Protein AF-A0A2S4HDA5-F1 (afdb_monomer)

Foldseek 3Di:
DDDDDPPDDPVNVLLVLLVVLVVLCVVVVHDLVRLCVQLVPDSVQNVCCNVPVDDDPVSSCSSCVSSVNVVVVVCVVVVDPDDDPVSVVVVVVVVVVVD

InterPro domains:
  IPR001387 Cro/C1-type, helix-turn-helix domain [PF01381] (22-64)
  IPR001387 Cro/C1-type, helix-turn-helix domain [cd00093] (19-69)
  IPR010982 Lambda repressor-like, DNA-binding domain superfamily [G3DSA:1.10.260.40] (17-87)
  IPR010982 Lambda repressor-like, DNA-binding domain superfamily [SSF47413] (15-65)

Sequence (99 aa):
MDNIGPYALPTDASVRLINAVRDNRIAYGWSIRELSRRTGVSESTLKRFERTGILTSDKLLVILSTLRLMGPVVAALESREHWSLEQHERYNRKAWRDA

Solvent-accessible surface area (backbone atoms only — not comparable to full-atom values): 5955 Å² total; per-residue (Å²): 132,86,82,76,62,103,71,71,52,72,65,58,53,41,53,52,52,35,49,53,55,52,51,52,38,51,74,73,70,43,51,65,64,53,49,16,69,76,55,72,47,52,50,68,56,52,54,46,23,70,73,68,60,64,72,57,69,70,62,48,52,43,48,32,50,74,69,67,43,44,66,64,53,52,50,65,67,64,70,57,88,69,75,49,73,65,52,51,50,54,51,50,58,50,58,67,71,79,107

Radius of gyration: 18.97 Å; Cα contacts (8 Å, |Δi|>4): 44; chains: 1; bounding box: 58×26×35 Å

pLDDT: mean 85.35, std 15.2, range [37.06, 98.5]

Mean predicted aligned error: 8.69 Å

Secondary structure (DSSP, 8-state):
-----S---HHHHHHHHHHHHHHH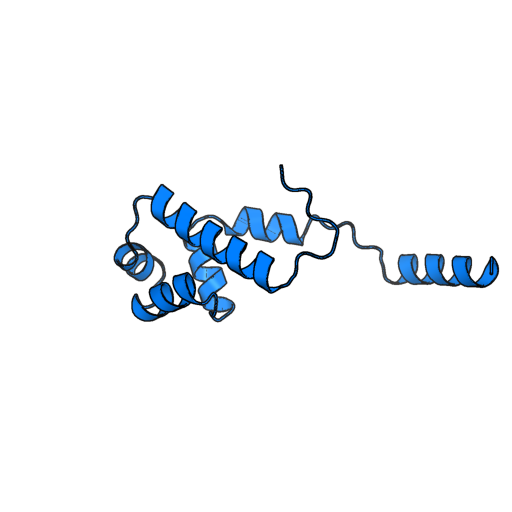HHHTT--HHHHHHHH---HHHHHHHHHH----HHHHHHHHHHTT-HHHHHHHHHT--PPPHHHHHHHHHHHTT--

Organism: NCBI:txid2304603

Nearest PDB structures (foldseek):
  4pu8-assembly1_B  TM=8.046E-01  e=1.511E-02  Shewanella oneidensis MR-1
  4pu7-assembly1_B  TM=9.141E-01  e=8.020E-02  Shewanella oneidensis MR-1
  4pu4-assembly1_D  TM=8.280E-01  e=6.072E-02  Shewanella oneidensis MR-1
  4pu8-assembly1_A  TM=9.096E-01  e=1.479E-01  Shewanella oneidensis MR-1
  4iwr-assembly1_B  TM=6.837E-01  e=8.964E-02  Enterobacter sp. RFL1396

Structure (mmCIF, N/CA/C/O backbone):
data_AF-A0A2S4HDA5-F1
#
_entry.id   AF-A0A2S4HDA5-F1
#
loop_
_atom_site.group_PDB
_atom_site.id
_atom_site.type_symbol
_atom_site.label_atom_id
_atom_site.label_alt_id
_atom_site.label_comp_id
_atom_site.label_asym_id
_atom_site.label_entity_id
_atom_site.label_seq_id
_atom_site.pdbx_PDB_ins_code
_atom_site.Cartn_x
_atom_site.Cartn_y
_atom_site.Cartn_z
_atom_site.occupancy
_atom_site.B_iso_or_equiv
_atom_site.auth_seq_id
_atom_site.auth_comp_id
_atom_site.auth_asym_id
_atom_site.auth_atom_id
_atom_site.pdbx_PDB_model_num
ATOM 1 N N . MET A 1 1 ? 4.321 14.508 -16.546 1.00 37.06 1 MET A N 1
ATOM 2 C CA . MET A 1 1 ? 4.929 13.164 -16.654 1.00 37.06 1 MET A CA 1
ATOM 3 C C . MET A 1 1 ? 6.262 13.270 -15.952 1.00 37.06 1 MET A C 1
ATOM 5 O O . MET A 1 1 ? 7.218 13.731 -16.560 1.00 37.06 1 MET A O 1
ATOM 9 N N . ASP A 1 2 ? 6.290 12.972 -14.656 1.00 48.00 2 ASP A N 1
ATOM 10 C CA . ASP A 1 2 ? 7.490 13.207 -13.858 1.00 48.00 2 ASP A CA 1
ATOM 11 C C . ASP A 1 2 ? 8.482 12.074 -14.093 1.00 48.00 2 ASP A C 1
ATOM 13 O O . ASP A 1 2 ? 8.290 10.928 -13.684 1.00 48.00 2 ASP A O 1
ATOM 17 N N . ASN A 1 3 ? 9.511 12.435 -14.852 1.00 51.41 3 ASN A N 1
ATOM 18 C CA . ASN A 1 3 ? 10.708 11.672 -15.132 1.00 51.41 3 ASN A CA 1
ATOM 19 C C . ASN A 1 3 ? 11.467 11.453 -13.816 1.00 51.41 3 ASN A C 1
ATOM 21 O O . ASN A 1 3 ? 12.107 12.369 -13.303 1.00 51.41 3 ASN A O 1
ATOM 25 N N . ILE A 1 4 ? 11.364 10.256 -13.243 1.00 50.66 4 ILE A N 1
ATOM 26 C CA . ILE A 1 4 ? 12.149 9.887 -12.068 1.00 50.66 4 ILE A CA 1
ATOM 27 C C . ILE A 1 4 ? 13.443 9.267 -12.582 1.00 50.66 4 ILE A C 1
ATOM 29 O O . ILE A 1 4 ? 13.455 8.128 -13.048 1.00 50.66 4 ILE A O 1
ATOM 33 N N . GLY A 1 5 ? 14.532 10.035 -12.508 1.00 50.22 5 GLY A N 1
ATOM 34 C CA . GLY A 1 5 ? 15.883 9.497 -12.648 1.00 50.22 5 GLY A CA 1
ATOM 35 C C . GLY A 1 5 ? 16.146 8.370 -11.631 1.00 50.22 5 GLY A C 1
ATOM 36 O O . GLY A 1 5 ? 15.369 8.190 -10.696 1.00 50.22 5 GLY A O 1
ATOM 37 N N . PRO A 1 6 ? 17.245 7.611 -11.765 1.00 55.91 6 PRO A N 1
ATOM 38 C CA . PRO A 1 6 ? 17.461 6.305 -11.114 1.00 55.91 6 PRO A CA 1
ATOM 39 C C . PRO A 1 6 ? 17.493 6.284 -9.566 1.00 55.91 6 PRO A C 1
ATOM 41 O O . PRO A 1 6 ? 17.719 5.229 -8.978 1.00 55.91 6 PRO A O 1
ATOM 44 N N . TYR A 1 7 ? 17.233 7.410 -8.895 1.00 53.59 7 TYR A N 1
ATOM 45 C CA . TYR A 1 7 ? 17.328 7.594 -7.448 1.00 53.59 7 TYR A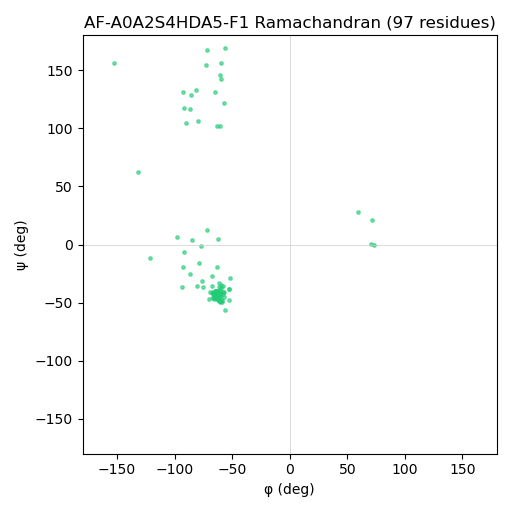 CA 1
ATOM 46 C C . TYR A 1 7 ? 16.073 8.272 -6.876 1.00 53.59 7 TYR A C 1
ATOM 48 O O . TYR A 1 7 ? 16.148 9.370 -6.329 1.00 53.59 7 TYR A O 1
ATOM 56 N N . ALA A 1 8 ? 14.902 7.638 -6.984 1.00 58.06 8 ALA A N 1
ATOM 57 C CA . ALA A 1 8 ? 13.783 8.034 -6.127 1.00 58.06 8 ALA A CA 1
ATOM 58 C C . ALA A 1 8 ? 14.239 7.915 -4.665 1.00 58.06 8 ALA A C 1
ATOM 60 O O . ALA A 1 8 ? 14.656 6.828 -4.249 1.00 58.06 8 ALA A O 1
ATOM 61 N N . LEU A 1 9 ? 14.183 9.000 -3.887 1.00 66.75 9 LEU A N 1
ATOM 62 C CA . LEU A 1 9 ? 14.503 8.909 -2.466 1.00 66.75 9 LEU A CA 1
ATOM 63 C C . LEU A 1 9 ? 13.528 7.912 -1.809 1.00 66.75 9 LEU A C 1
ATOM 65 O O . LEU A 1 9 ? 12.346 7.887 -2.171 1.00 66.75 9 LEU A O 1
ATOM 69 N N . PRO A 1 10 ? 13.973 7.084 -0.843 1.00 70.69 10 PRO A N 1
ATOM 70 C CA . PRO A 1 10 ? 13.113 6.084 -0.197 1.00 70.69 10 PRO A CA 1
ATOM 71 C C . PRO A 1 10 ? 11.798 6.658 0.359 1.00 70.69 10 PRO A C 1
ATOM 73 O O . PRO A 1 10 ? 10.771 5.975 0.397 1.00 70.69 10 PRO A O 1
ATOM 76 N N . THR A 1 11 ? 11.812 7.933 0.752 1.00 75.44 11 THR A N 1
ATOM 77 C CA . THR A 1 11 ? 10.644 8.694 1.204 1.00 75.44 11 THR A CA 1
ATOM 78 C C . THR A 1 11 ? 9.599 8.879 0.106 1.00 75.44 11 THR A C 1
ATOM 80 O O . THR A 1 11 ? 8.419 8.636 0.350 1.00 75.44 11 THR A O 1
ATOM 83 N N . ASP A 1 12 ? 10.012 9.218 -1.113 1.00 80.94 12 ASP A N 1
ATOM 84 C CA . ASP A 1 12 ? 9.098 9.459 -2.235 1.00 80.94 12 ASP A CA 1
ATOM 85 C C . ASP A 1 12 ? 8.443 8.154 -2.688 1.00 80.94 12 ASP A C 1
ATOM 87 O O . ASP A 1 12 ? 7.237 8.095 -2.937 1.00 80.94 12 ASP A O 1
ATOM 91 N N . ALA A 1 13 ? 9.225 7.070 -2.723 1.00 81.25 13 ALA A N 1
ATOM 92 C CA . ALA A 1 13 ? 8.714 5.732 -3.001 1.00 81.25 13 ALA A CA 1
ATOM 93 C C . ALA A 1 13 ? 7.678 5.293 -1.952 1.00 81.25 13 ALA A C 1
ATOM 95 O O . ALA A 1 13 ? 6.625 4.760 -2.308 1.00 81.25 13 ALA A O 1
ATOM 96 N N . SER A 1 14 ? 7.937 5.579 -0.672 1.00 84.44 14 SER A N 1
ATOM 97 C CA . SER A 1 14 ? 7.014 5.264 0.424 1.00 84.44 14 SER A CA 1
ATOM 98 C C . SER A 1 14 ? 5.698 6.037 0.297 1.00 84.44 14 SER A C 1
ATOM 100 O O . SER A 1 14 ? 4.630 5.436 0.379 1.00 84.44 14 SER A O 1
ATOM 102 N N . VAL A 1 15 ? 5.749 7.346 0.026 1.00 88.44 15 VAL A N 1
ATOM 103 C CA . VAL A 1 15 ? 4.545 8.175 -0.176 1.00 88.44 15 VAL A CA 1
ATOM 104 C C . VAL A 1 15 ? 3.720 7.673 -1.361 1.00 88.44 15 VAL A C 1
ATOM 106 O O . VAL A 1 15 ? 2.503 7.516 -1.250 1.00 88.44 15 VAL A O 1
ATOM 109 N N . ARG A 1 16 ? 4.370 7.356 -2.485 1.00 88.94 16 ARG A N 1
ATOM 110 C CA . ARG A 1 16 ? 3.687 6.826 -3.673 1.00 88.94 16 ARG A CA 1
ATOM 111 C C . ARG A 1 16 ? 3.045 5.465 -3.414 1.00 88.94 16 ARG A C 1
ATOM 113 O O . ARG A 1 16 ? 1.924 5.246 -3.863 1.00 88.94 16 ARG A O 1
ATOM 120 N N . LEU A 1 17 ? 3.708 4.582 -2.666 1.00 89.31 17 LEU A N 1
ATOM 121 C CA . LEU A 1 17 ? 3.146 3.290 -2.265 1.00 89.31 17 LEU A CA 1
ATOM 122 C C . LEU A 1 17 ? 1.891 3.468 -1.399 1.00 89.31 17 LEU A C 1
ATOM 124 O O . LEU A 1 17 ? 0.874 2.823 -1.651 1.00 89.31 17 LEU A O 1
ATOM 128 N N . ILE A 1 18 ? 1.947 4.358 -0.403 1.00 93.81 18 ILE A N 1
ATOM 129 C CA . ILE A 1 18 ? 0.810 4.653 0.481 1.00 93.81 18 ILE A CA 1
ATOM 130 C C . ILE A 1 18 ? -0.379 5.168 -0.332 1.00 93.81 18 ILE A C 1
ATOM 132 O O . ILE A 1 18 ? -1.493 4.660 -0.180 1.00 93.81 18 ILE A O 1
ATOM 136 N N . ASN A 1 19 ? -0.137 6.142 -1.212 1.00 93.75 19 ASN A N 1
ATOM 137 C CA . ASN A 1 19 ? -1.176 6.714 -2.062 1.00 93.75 19 ASN A CA 1
ATOM 138 C C . ASN A 1 19 ? -1.766 5.651 -2.992 1.00 93.75 19 ASN A C 1
ATOM 140 O O . ASN A 1 19 ? -2.980 5.508 -3.035 1.00 93.75 19 ASN A O 1
ATOM 144 N N . ALA A 1 20 ? -0.939 4.812 -3.622 1.00 93.12 20 ALA A N 1
ATOM 145 C CA . ALA A 1 20 ? -1.423 3.731 -4.477 1.00 93.12 20 ALA A CA 1
ATOM 146 C C . ALA A 1 20 ? -2.354 2.757 -3.731 1.00 93.12 20 ALA A C 1
ATOM 148 O O . ALA A 1 20 ? -3.400 2.375 -4.260 1.00 93.12 20 ALA A O 1
ATOM 149 N N . VAL A 1 21 ? -2.017 2.375 -2.494 1.00 94.69 21 VAL A N 1
ATOM 150 C CA . VAL A 1 21 ? -2.880 1.516 -1.665 1.00 94.69 21 VAL A CA 1
ATOM 151 C C . VAL A 1 21 ? -4.195 2.223 -1.319 1.00 94.69 21 VAL A C 1
ATOM 153 O O . VAL A 1 21 ? -5.270 1.632 -1.457 1.00 94.69 21 VAL A O 1
ATOM 156 N N . ARG A 1 22 ? -4.123 3.490 -0.898 1.00 96.19 22 ARG A N 1
ATOM 157 C CA . ARG A 1 22 ? -5.293 4.299 -0.535 1.00 96.19 22 ARG A CA 1
ATOM 158 C C . ARG A 1 22 ? -6.232 4.512 -1.722 1.00 96.19 22 ARG A C 1
ATOM 160 O O . ARG A 1 22 ? -7.440 4.327 -1.579 1.00 96.19 22 ARG A O 1
ATOM 167 N N . ASP A 1 23 ? -5.685 4.861 -2.877 1.00 96.19 23 ASP A N 1
ATOM 168 C CA . ASP A 1 23 ? -6.444 5.156 -4.089 1.00 96.19 23 ASP A CA 1
ATOM 169 C C . ASP A 1 23 ? -7.145 3.900 -4.607 1.00 96.19 23 ASP A C 1
ATOM 171 O O . ASP A 1 23 ? -8.332 3.950 -4.916 1.00 96.19 23 ASP A O 1
ATOM 175 N N . ASN A 1 24 ? -6.473 2.741 -4.591 1.00 97.06 24 ASN A N 1
ATOM 176 C CA . ASN A 1 24 ? -7.110 1.467 -4.936 1.00 97.06 24 ASN A CA 1
ATOM 177 C C . ASN A 1 24 ? -8.247 1.123 -3.969 1.00 97.06 24 ASN A C 1
ATOM 179 O O . ASN A 1 24 ? -9.332 0.740 -4.404 1.00 97.06 24 ASN A O 1
ATOM 183 N N . ARG A 1 25 ? -8.047 1.303 -2.656 1.00 97.06 25 ARG A N 1
ATOM 184 C CA . ARG A 1 25 ? -9.117 1.097 -1.667 1.00 97.06 25 ARG A CA 1
ATOM 185 C C . ARG A 1 25 ? -10.339 1.974 -1.979 1.00 97.06 25 ARG A C 1
ATOM 187 O O . ARG A 1 25 ? -11.467 1.485 -1.918 1.00 97.06 25 ARG A O 1
ATOM 194 N N . ILE A 1 26 ? -10.122 3.249 -2.303 1.00 97.50 26 ILE A N 1
ATOM 195 C CA . ILE A 1 26 ? -11.192 4.195 -2.655 1.00 97.50 26 ILE A CA 1
ATOM 196 C C . ILE A 1 26 ? -11.863 3.801 -3.977 1.00 97.50 26 ILE A C 1
ATOM 198 O O . ILE A 1 26 ? -13.089 3.829 -4.047 1.00 97.50 26 ILE A O 1
ATOM 202 N N . ALA A 1 27 ? -11.099 3.376 -4.985 1.00 97.19 27 ALA A N 1
ATOM 203 C CA . ALA A 1 27 ? -11.624 2.924 -6.274 1.00 97.19 27 ALA A CA 1
ATOM 204 C C . ALA A 1 27 ? -12.543 1.697 -6.140 1.00 97.19 27 ALA A C 1
ATOM 206 O O . ALA A 1 27 ? -13.539 1.591 -6.849 1.00 97.19 27 ALA A O 1
ATOM 207 N N . TYR A 1 28 ? -12.270 0.807 -5.179 1.00 96.31 28 TYR A N 1
ATOM 208 C CA . TYR A 1 28 ? -13.174 -0.294 -4.829 1.00 96.31 28 TYR A CA 1
ATOM 209 C C . TYR A 1 28 ? -14.386 0.129 -3.973 1.00 96.31 28 TYR A C 1
ATOM 211 O O . TYR A 1 28 ? -15.212 -0.715 -3.622 1.00 96.31 28 TYR A O 1
ATOM 219 N N . GLY A 1 29 ? -14.503 1.406 -3.598 1.00 97.69 29 GLY A N 1
ATOM 220 C CA . GLY A 1 29 ? -15.562 1.914 -2.723 1.00 97.69 29 GLY A CA 1
ATOM 221 C C . GLY A 1 29 ? -15.415 1.477 -1.262 1.00 97.69 29 GLY A C 1
ATOM 222 O O . GLY A 1 29 ? -16.396 1.449 -0.518 1.00 97.69 29 GLY A O 1
ATOM 223 N N . TRP A 1 30 ? -14.213 1.091 -0.826 1.00 98.19 30 TRP A N 1
ATOM 224 C CA . TRP A 1 30 ? -14.006 0.541 0.511 1.00 98.19 30 TRP A CA 1
ATOM 225 C C . TRP A 1 30 ? -13.621 1.620 1.522 1.00 98.19 30 TRP A C 1
ATOM 227 O O . TRP A 1 30 ? -12.682 2.401 1.343 1.00 98.19 30 TRP A O 1
ATOM 237 N N . SER A 1 31 ? -14.305 1.613 2.664 1.00 98.00 31 SER A N 1
ATOM 238 C CA . SER A 1 31 ? -13.836 2.322 3.854 1.00 98.00 31 SER A CA 1
ATOM 239 C C . SER A 1 31 ? -12.619 1.611 4.464 1.00 98.00 31 SER A C 1
ATOM 241 O O . SER A 1 31 ? -12.329 0.456 4.149 1.00 98.00 31 SER A O 1
ATOM 243 N N . ILE A 1 32 ? -11.918 2.268 5.394 1.00 97.69 32 ILE A N 1
ATOM 244 C CA . ILE A 1 32 ? -10.861 1.598 6.173 1.00 97.69 32 ILE A CA 1
ATOM 245 C C . ILE A 1 32 ? -11.420 0.404 6.958 1.00 97.69 32 ILE A C 1
ATOM 247 O O . ILE A 1 32 ? -10.759 -0.627 7.046 1.00 97.69 32 ILE A O 1
ATOM 251 N N . ARG A 1 33 ? -12.642 0.513 7.493 1.00 98.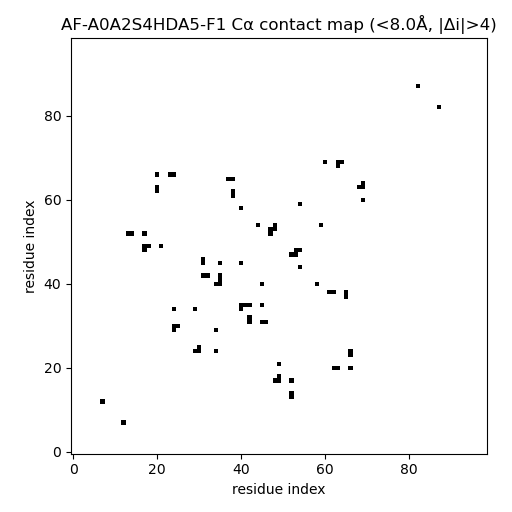31 33 ARG A N 1
ATOM 252 C CA . ARG A 1 33 ? -13.322 -0.597 8.173 1.00 98.31 33 ARG A CA 1
ATOM 253 C C . ARG A 1 33 ? -13.530 -1.783 7.239 1.00 98.31 33 ARG A C 1
ATOM 255 O O . ARG A 1 33 ? -13.289 -2.921 7.625 1.00 98.31 33 ARG A O 1
ATOM 262 N N . GLU A 1 34 ? -13.939 -1.516 6.006 1.00 98.50 34 GLU A N 1
ATOM 263 C CA . GLU A 1 34 ? -14.146 -2.567 5.016 1.00 98.50 34 GLU A CA 1
ATOM 264 C C . GLU A 1 34 ? -12.824 -3.226 4.605 1.00 98.50 34 GLU A C 1
ATOM 266 O O . GLU A 1 34 ? -12.744 -4.453 4.542 1.00 98.50 34 GLU A O 1
ATOM 271 N N . LEU A 1 35 ? -11.756 -2.442 4.415 1.00 98.00 35 LEU A N 1
ATOM 272 C CA . LEU A 1 35 ? -10.426 -3.005 4.180 1.00 98.00 35 LEU A CA 1
ATOM 273 C C . LEU A 1 35 ? -9.947 -3.833 5.384 1.00 98.00 35 LEU A C 1
ATOM 275 O O . LEU A 1 35 ? -9.394 -4.914 5.197 1.00 98.00 35 LEU A O 1
ATOM 279 N N . SER A 1 36 ? -10.199 -3.372 6.612 1.00 98.44 36 SER A N 1
ATOM 280 C CA . SER A 1 36 ? -9.876 -4.110 7.839 1.00 98.44 36 SER A CA 1
ATOM 281 C C . SER A 1 36 ? -10.572 -5.467 7.867 1.00 98.44 36 SER A C 1
ATOM 283 O O . SER A 1 36 ? -9.918 -6.489 8.056 1.00 98.44 36 SER A O 1
ATOM 285 N N . ARG A 1 37 ? -11.874 -5.499 7.570 1.00 98.38 37 ARG A N 1
ATOM 286 C CA . ARG A 1 37 ? -12.666 -6.732 7.523 1.00 98.38 37 ARG A CA 1
ATOM 287 C C . ARG A 1 37 ? -12.148 -7.726 6.482 1.00 98.38 37 ARG A C 1
ATOM 289 O O . ARG A 1 37 ? -12.140 -8.922 6.742 1.00 98.38 37 ARG A O 1
ATOM 296 N N . ARG A 1 38 ? -11.720 -7.241 5.312 1.00 98.19 38 ARG A N 1
ATOM 297 C CA . ARG A 1 38 ? -11.213 -8.084 4.214 1.00 98.19 38 ARG A CA 1
ATOM 298 C C . ARG A 1 38 ? -9.805 -8.616 4.458 1.00 98.19 38 ARG A C 1
ATOM 300 O O . ARG A 1 38 ? -9.508 -9.733 4.063 1.00 98.19 38 ARG A O 1
ATOM 307 N N . THR A 1 39 ? -8.953 -7.812 5.087 1.00 97.50 39 THR A N 1
ATOM 308 C CA . THR A 1 39 ? -7.534 -8.139 5.309 1.00 97.50 39 THR A CA 1
ATOM 309 C C . THR A 1 39 ? -7.272 -8.819 6.651 1.00 97.50 39 THR A C 1
ATOM 311 O O . THR A 1 39 ? -6.204 -9.390 6.844 1.00 97.50 39 THR A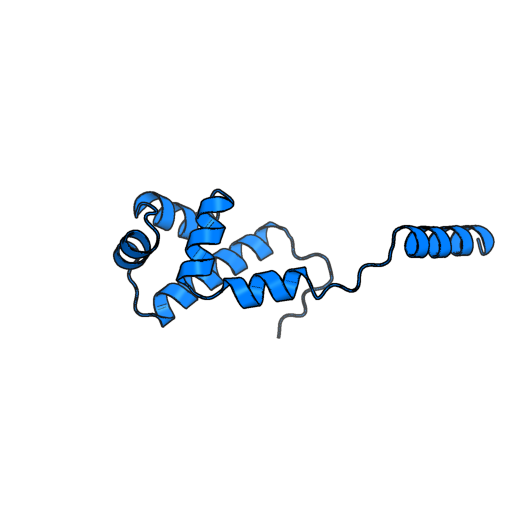 O 1
ATOM 314 N N . GLY A 1 40 ? -8.185 -8.695 7.620 1.00 97.81 40 GLY A N 1
ATOM 315 C CA . GLY A 1 40 ? -7.935 -9.052 9.020 1.00 97.81 40 GLY A CA 1
ATOM 316 C C . GLY A 1 40 ? -6.973 -8.097 9.744 1.00 97.81 40 GLY A C 1
ATOM 317 O O . GLY A 1 40 ? -6.689 -8.280 10.926 1.00 97.81 40 GLY A O 1
ATOM 318 N N . VAL A 1 41 ? -6.470 -7.053 9.075 1.00 97.81 41 VAL A N 1
ATOM 319 C CA . VAL A 1 41 ? -5.602 -6.036 9.683 1.00 97.81 41 VAL A CA 1
ATOM 320 C C . VAL A 1 41 ? -6.472 -5.019 10.417 1.00 97.81 41 VAL A C 1
ATOM 322 O O . VAL A 1 41 ? -7.454 -4.534 9.864 1.00 97.81 41 VAL A O 1
ATOM 325 N N . SER A 1 42 ? -6.130 -4.657 11.656 1.00 98.19 42 SER A N 1
ATOM 326 C CA . SER A 1 42 ? -6.955 -3.728 12.445 1.00 98.19 42 SER A CA 1
ATOM 327 C C . SER A 1 42 ? -7.104 -2.350 11.783 1.00 98.19 42 SER A C 1
ATOM 329 O O . SER A 1 42 ? -6.154 -1.823 11.196 1.00 98.19 42 SER A O 1
ATOM 331 N N . GLU A 1 43 ? -8.266 -1.706 11.956 1.00 98.19 43 GLU A N 1
ATOM 332 C CA . GLU A 1 43 ? -8.496 -0.328 11.486 1.00 98.19 43 GLU A CA 1
ATOM 333 C C . GLU A 1 43 ? -7.412 0.649 11.975 1.00 98.19 43 GLU A C 1
ATOM 335 O O . GLU A 1 43 ? -6.992 1.533 11.231 1.00 98.19 43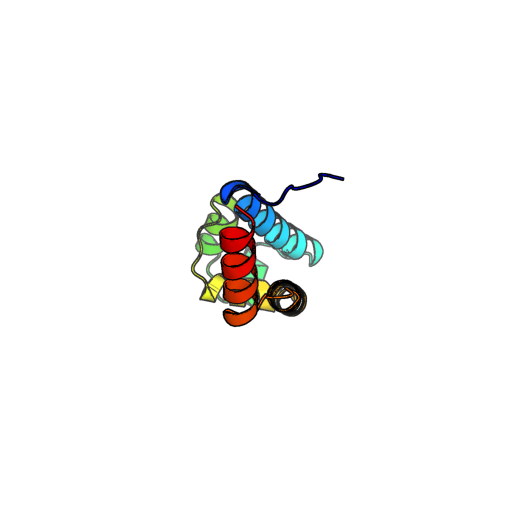 GLU A O 1
ATOM 340 N N . SER A 1 44 ? -6.940 0.495 13.218 1.00 97.81 44 SER A N 1
ATOM 341 C CA . SER A 1 44 ? -5.879 1.332 13.793 1.00 97.81 44 SER A CA 1
ATOM 342 C C . SER A 1 44 ? -4.547 1.168 13.059 1.00 97.81 44 SER A C 1
ATOM 344 O O . SER A 1 44 ? -3.866 2.159 12.791 1.00 97.81 44 SER A O 1
ATOM 346 N N . THR A 1 45 ? -4.200 -0.065 12.681 1.00 97.50 45 THR A N 1
ATOM 347 C CA . THR A 1 45 ? -2.994 -0.362 11.902 1.00 97.50 45 THR A CA 1
ATOM 348 C C . THR A 1 45 ? -3.107 0.230 10.501 1.00 97.50 45 THR A C 1
ATOM 350 O O . THR A 1 45 ? -2.170 0.882 10.051 1.00 97.50 45 THR A O 1
ATOM 353 N N . LEU A 1 46 ? -4.258 0.071 9.838 1.00 97.38 46 LEU A N 1
ATOM 354 C CA . LEU A 1 46 ? -4.498 0.626 8.502 1.00 97.38 46 LEU A CA 1
AT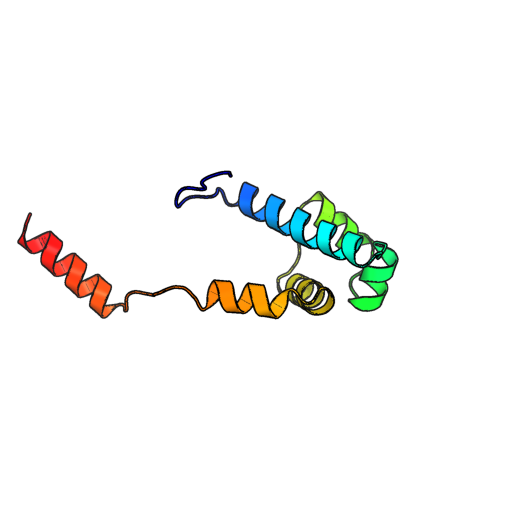OM 355 C C . LEU A 1 46 ? -4.451 2.160 8.497 1.00 97.38 46 LEU A C 1
ATOM 357 O O . LEU A 1 46 ? -3.776 2.743 7.655 1.00 97.38 46 LEU A O 1
ATOM 361 N N . LYS A 1 47 ? -5.084 2.823 9.476 1.00 96.75 47 LYS A N 1
ATOM 362 C CA . LYS A 1 47 ? -5.008 4.289 9.639 1.00 96.75 47 LYS A CA 1
ATOM 363 C C . LYS A 1 47 ? -3.576 4.762 9.863 1.00 96.75 47 LYS A C 1
ATOM 365 O O . LYS A 1 47 ? -3.159 5.764 9.288 1.00 96.75 47 LYS A O 1
ATOM 370 N N . ARG A 1 48 ? -2.815 4.056 10.709 1.00 96.44 48 ARG A N 1
ATOM 371 C CA . ARG A 1 48 ? -1.404 4.380 10.948 1.00 96.44 48 ARG A CA 1
ATOM 372 C C . ARG A 1 48 ? -0.590 4.213 9.670 1.00 96.44 48 ARG A C 1
ATOM 374 O O . ARG A 1 48 ? 0.176 5.112 9.350 1.00 96.44 48 ARG A O 1
ATOM 381 N N . PHE A 1 49 ? -0.787 3.122 8.939 1.00 95.44 49 PHE A N 1
ATOM 382 C CA . PHE A 1 49 ? -0.122 2.887 7.662 1.00 95.44 49 PHE A CA 1
ATOM 383 C C . PHE A 1 49 ? -0.434 3.987 6.638 1.00 95.44 49 PHE A C 1
ATOM 385 O O . PHE A 1 49 ? 0.500 4.576 6.110 1.00 95.44 49 PHE A O 1
ATOM 392 N N . GLU A 1 50 ? -1.705 4.349 6.430 1.00 93.81 50 GLU A N 1
ATOM 393 C CA . GLU A 1 50 ? -2.071 5.418 5.484 1.00 93.81 50 GLU A CA 1
ATOM 394 C C . GLU A 1 50 ? -1.523 6.801 5.880 1.00 93.81 50 GLU A C 1
ATOM 396 O O . GLU A 1 50 ? -1.419 7.688 5.037 1.00 93.81 50 GLU A O 1
ATOM 401 N N . ARG A 1 51 ? -1.156 6.999 7.152 1.00 92.62 51 ARG A N 1
ATOM 402 C CA . ARG A 1 51 ? -0.564 8.248 7.648 1.00 92.62 51 ARG A CA 1
ATOM 403 C C . ARG A 1 51 ? 0.964 8.245 7.645 1.00 92.62 51 ARG A C 1
ATOM 405 O O . ARG A 1 51 ? 1.560 9.296 7.452 1.00 92.62 51 ARG A O 1
ATOM 412 N N . THR A 1 52 ? 1.598 7.112 7.949 1.00 91.62 52 THR A N 1
ATOM 413 C CA . THR A 1 52 ? 3.042 7.056 8.238 1.00 91.62 52 THR A CA 1
ATOM 414 C C . THR A 1 52 ? 3.829 6.131 7.317 1.00 91.62 52 THR A C 1
ATOM 416 O O . THR A 1 52 ? 5.049 6.120 7.401 1.00 91.62 52 THR A O 1
ATOM 419 N N . GLY A 1 53 ? 3.169 5.287 6.520 1.00 90.31 53 GLY A N 1
ATOM 420 C CA . GLY A 1 53 ? 3.813 4.285 5.661 1.00 90.31 53 GLY A CA 1
ATOM 421 C C . GLY A 1 53 ? 4.410 3.081 6.377 1.00 90.31 53 GLY A C 1
ATOM 422 O O . GLY A 1 53 ? 4.951 2.192 5.730 1.00 90.31 53 GLY A O 1
ATOM 423 N N . ILE A 1 54 ? 4.314 3.017 7.707 1.00 90.69 54 ILE A N 1
ATOM 424 C CA . ILE A 1 54 ? 4.994 1.983 8.492 1.00 90.69 54 ILE A CA 1
ATOM 425 C C . ILE A 1 54 ? 4.063 0.789 8.682 1.00 90.69 54 ILE A C 1
ATOM 427 O O . ILE A 1 54 ? 3.037 0.892 9.364 1.00 90.69 54 ILE A O 1
ATOM 431 N N . LEU A 1 55 ? 4.479 -0.355 8.149 1.00 93.94 55 LEU A N 1
ATOM 432 C CA . LEU A 1 55 ? 3.792 -1.637 8.236 1.00 93.94 55 LEU A CA 1
ATOM 433 C C . LEU A 1 55 ? 4.819 -2.778 8.133 1.00 93.94 55 LEU A C 1
ATOM 435 O O . LEU A 1 55 ? 5.899 -2.585 7.582 1.00 93.94 55 LEU A O 1
ATOM 439 N N . THR A 1 56 ? 4.496 -3.961 8.656 1.00 94.88 56 THR A N 1
ATOM 440 C CA . THR A 1 56 ? 5.301 -5.163 8.389 1.00 94.88 56 THR A CA 1
ATOM 441 C C . THR A 1 56 ? 5.088 -5.642 6.951 1.00 94.88 56 THR A C 1
ATOM 443 O O . THR A 1 56 ? 4.025 -5.405 6.370 1.00 94.88 56 THR A O 1
ATOM 446 N N . SER A 1 57 ? 6.073 -6.353 6.397 1.00 94.06 57 SER A N 1
ATOM 447 C CA . SER A 1 57 ? 5.999 -6.959 5.059 1.00 94.06 57 SER A CA 1
ATOM 448 C C . SER A 1 57 ? 4.755 -7.827 4.889 1.00 94.06 57 SER A C 1
ATOM 450 O O . SER A 1 57 ? 4.011 -7.650 3.933 1.00 94.06 57 SER A O 1
ATOM 452 N N . ASP A 1 58 ? 4.466 -8.702 5.851 1.00 96.69 58 ASP A N 1
ATOM 453 C CA . ASP A 1 58 ? 3.377 -9.678 5.731 1.00 96.69 58 ASP A CA 1
ATOM 454 C C . ASP A 1 58 ? 2.015 -8.991 5.620 1.00 96.69 58 ASP A C 1
ATOM 456 O O . ASP A 1 58 ? 1.185 -9.336 4.780 1.00 96.69 58 ASP A O 1
ATOM 460 N N . LYS A 1 59 ? 1.800 -7.944 6.424 1.00 97.06 59 LYS A N 1
ATOM 461 C CA . LYS A 1 59 ? 0.573 -7.145 6.360 1.00 97.06 59 LYS A CA 1
ATOM 462 C C . LYS A 1 59 ? 0.485 -6.369 5.050 1.00 97.06 59 LYS A C 1
ATOM 464 O O . LYS A 1 59 ? -0.612 -6.218 4.520 1.00 97.06 59 LYS A O 1
ATOM 469 N N . LEU A 1 60 ? 1.614 -5.891 4.520 1.00 95.62 60 LEU A N 1
ATOM 470 C CA . LEU A 1 60 ? 1.642 -5.234 3.216 1.00 95.62 60 LEU A CA 1
ATOM 471 C C . LEU A 1 60 ? 1.227 -6.214 2.115 1.00 95.62 60 LEU A C 1
ATOM 473 O O . LEU A 1 60 ? 0.353 -5.886 1.320 1.00 95.62 60 LEU A O 1
ATOM 477 N N . LEU A 1 61 ? 1.780 -7.428 2.110 1.00 95.94 61 LEU A N 1
ATOM 478 C CA . LEU A 1 61 ? 1.439 -8.467 1.136 1.00 95.94 61 LEU A CA 1
ATOM 479 C C . LEU A 1 61 ? -0.049 -8.841 1.194 1.00 95.94 61 LEU A C 1
ATOM 481 O O . LEU A 1 61 ? -0.692 -8.941 0.151 1.00 95.94 61 LEU A O 1
ATOM 485 N N . VAL A 1 62 ? -0.629 -8.961 2.393 1.00 97.81 62 VAL A N 1
ATOM 486 C CA . VAL A 1 62 ? -2.073 -9.207 2.568 1.00 97.81 62 VAL A CA 1
ATOM 487 C C . VAL A 1 62 ? -2.925 -8.055 2.025 1.00 97.81 62 VAL A C 1
ATOM 489 O O . VAL A 1 62 ? -3.954 -8.282 1.384 1.00 97.81 62 VAL A O 1
ATOM 492 N N . ILE A 1 63 ? -2.521 -6.803 2.250 1.00 96.88 63 ILE A N 1
ATOM 493 C CA . ILE A 1 63 ? -3.237 -5.641 1.705 1.00 96.88 63 ILE A CA 1
ATOM 494 C C . ILE A 1 63 ? -3.149 -5.629 0.175 1.00 96.88 63 ILE A C 1
ATOM 496 O O . ILE A 1 63 ? -4.167 -5.464 -0.499 1.00 96.88 63 ILE A O 1
ATOM 500 N N . LEU A 1 64 ? -1.954 -5.842 -0.380 1.00 95.94 64 LEU A N 1
ATOM 501 C CA . LEU A 1 64 ? -1.730 -5.854 -1.824 1.00 95.94 64 LEU A CA 1
ATOM 502 C C . LEU A 1 64 ? -2.499 -6.990 -2.508 1.00 95.94 64 LEU A C 1
ATOM 504 O O . LEU A 1 64 ? -3.073 -6.772 -3.575 1.00 95.94 64 LEU A O 1
ATOM 508 N N . SER A 1 65 ? -2.560 -8.181 -1.907 1.00 96.75 65 SER A N 1
ATOM 509 C CA . SER A 1 65 ? -3.333 -9.301 -2.455 1.00 96.75 65 SER A CA 1
ATOM 510 C C . SER A 1 65 ? -4.831 -8.995 -2.446 1.00 96.75 65 SER A C 1
ATOM 512 O O . SER A 1 65 ? -5.504 -9.175 -3.461 1.00 96.75 65 SER A O 1
ATOM 514 N N . THR A 1 66 ? -5.332 -8.421 -1.349 1.00 97.44 66 THR A N 1
ATOM 515 C CA . THR A 1 66 ? -6.738 -8.015 -1.200 1.00 97.44 66 THR A CA 1
ATOM 516 C C . THR A 1 66 ? -7.144 -6.955 -2.227 1.00 97.44 66 THR A C 1
ATOM 518 O O . THR A 1 66 ? -8.260 -6.988 -2.743 1.00 97.44 66 THR A O 1
ATOM 521 N N . LEU A 1 67 ? -6.233 -6.038 -2.565 1.00 96.25 67 LEU A N 1
ATOM 522 C CA . LEU A 1 67 ? -6.445 -4.995 -3.574 1.00 96.25 67 LEU A CA 1
ATOM 523 C C . LEU A 1 67 ? -6.145 -5.453 -5.012 1.00 96.25 67 LEU A C 1
ATOM 525 O O . LEU A 1 67 ? -6.241 -4.645 -5.933 1.00 96.25 67 LEU A O 1
ATOM 529 N N . ARG A 1 68 ? -5.813 -6.736 -5.223 1.00 95.12 68 ARG A N 1
ATOM 530 C CA . ARG A 1 68 ? -5.421 -7.312 -6.526 1.00 95.12 68 ARG A CA 1
ATOM 531 C C . ARG A 1 68 ? -4.185 -6.650 -7.150 1.00 95.12 68 ARG A C 1
ATOM 533 O O . ARG A 1 68 ? -4.007 -6.664 -8.362 1.00 95.12 68 ARG A O 1
ATOM 540 N N . LEU A 1 69 ? -3.305 -6.113 -6.309 1.00 93.75 69 LEU A N 1
ATOM 541 C CA . LEU A 1 69 ? -2.059 -5.460 -6.709 1.00 93.75 69 LEU A CA 1
ATOM 542 C C . LEU A 1 69 ? -0.863 -6.419 -6.748 1.00 93.75 69 LEU A C 1
ATOM 544 O O . LEU A 1 69 ? 0.208 -6.025 -7.204 1.00 93.75 69 LEU A O 1
ATOM 548 N N . MET A 1 70 ? -1.016 -7.673 -6.302 1.00 93.56 70 MET A N 1
ATOM 549 C CA . MET A 1 70 ? 0.132 -8.583 -6.222 1.00 93.56 70 MET A CA 1
ATOM 550 C C . MET A 1 70 ? 0.728 -8.981 -7.561 1.00 93.56 70 MET A C 1
ATOM 552 O O . MET A 1 70 ? 1.946 -8.967 -7.678 1.00 93.56 70 MET A O 1
ATOM 556 N N . GLY A 1 71 ? -0.098 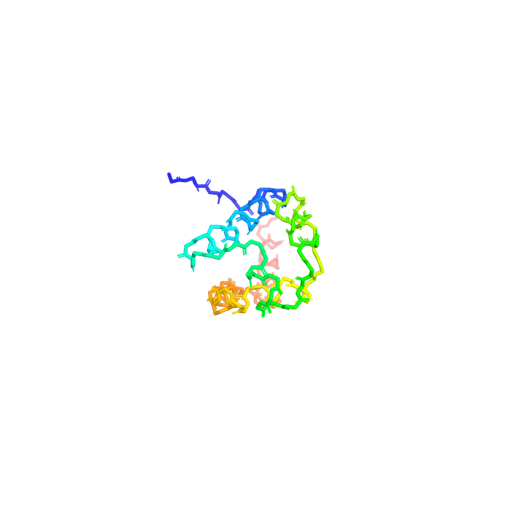-9.254 -8.572 1.00 91.38 71 GLY A N 1
ATOM 557 C CA . GLY A 1 71 ? 0.398 -9.556 -9.918 1.00 91.38 71 GLY A CA 1
ATOM 558 C C . GLY A 1 71 ? 1.297 -8.440 -10.468 1.00 91.38 71 GLY A C 1
ATOM 559 O O . GLY A 1 71 ? 2.459 -8.706 -10.762 1.00 91.38 71 GLY A O 1
ATOM 560 N N . PRO A 1 72 ? 0.815 -7.183 -10.532 1.00 90.31 72 PRO A N 1
ATOM 561 C CA . PRO A 1 72 ? 1.630 -6.051 -10.973 1.00 90.31 72 PRO A CA 1
ATOM 562 C C . PRO A 1 72 ? 2.916 -5.842 -10.164 1.00 90.31 72 PRO A C 1
ATOM 564 O O . PRO A 1 72 ? 3.958 -5.552 -10.745 1.00 90.31 72 PRO A O 1
ATOM 567 N N . VAL A 1 73 ? 2.864 -5.991 -8.835 1.00 90.12 73 VAL A N 1
ATOM 568 C CA . VAL A 1 73 ? 4.044 -5.816 -7.971 1.00 90.12 73 VAL A CA 1
ATOM 569 C C . VAL A 1 73 ? 5.088 -6.901 -8.224 1.00 90.12 73 VAL A C 1
ATOM 571 O O . VAL A 1 73 ? 6.262 -6.576 -8.373 1.00 90.12 73 VAL A O 1
ATOM 574 N N . VAL A 1 74 ? 4.677 -8.169 -8.299 1.00 90.88 74 VAL A N 1
ATOM 575 C CA . VAL A 1 74 ? 5.587 -9.287 -8.588 1.00 90.88 74 VAL A CA 1
ATOM 576 C C . VAL A 1 74 ? 6.200 -9.120 -9.977 1.00 90.88 74 VAL A C 1
ATOM 578 O O . VAL A 1 74 ? 7.421 -9.129 -10.099 1.00 90.88 74 VAL A O 1
ATOM 581 N N . ALA A 1 75 ? 5.381 -8.829 -10.991 1.00 88.75 75 ALA A N 1
ATOM 582 C CA . ALA A 1 75 ? 5.859 -8.606 -12.352 1.00 88.75 75 ALA A CA 1
ATOM 583 C C . ALA A 1 75 ? 6.888 -7.464 -12.434 1.00 88.75 75 ALA A C 1
ATOM 585 O O . ALA A 1 75 ? 7.900 -7.600 -13.112 1.00 88.75 75 ALA A O 1
ATOM 586 N N . ALA A 1 76 ? 6.676 -6.358 -11.711 1.00 86.44 76 ALA A N 1
ATOM 587 C CA . ALA A 1 76 ? 7.613 -5.232 -11.686 1.00 86.44 76 ALA A CA 1
ATOM 588 C C . ALA A 1 76 ? 8.954 -5.557 -11.000 1.00 86.44 76 ALA A C 1
ATOM 590 O O . ALA A 1 76 ? 9.971 -4.924 -11.292 1.00 86.44 76 ALA A O 1
ATOM 591 N N . LEU A 1 77 ? 8.961 -6.507 -10.061 1.00 85.50 77 LEU A N 1
ATOM 592 C CA . LEU A 1 77 ? 10.183 -6.980 -9.408 1.00 85.50 77 LEU A CA 1
ATOM 593 C C . LEU A 1 77 ? 10.928 -7.999 -10.281 1.00 85.50 77 LEU A C 1
ATOM 595 O O . LEU A 1 77 ? 12.157 -7.985 -10.309 1.00 85.50 77 LEU A O 1
ATOM 599 N N . GLU A 1 78 ? 10.197 -8.835 -11.017 1.00 85.75 78 GLU A N 1
ATOM 600 C CA . GLU A 1 78 ? 10.751 -9.843 -11.927 1.00 85.75 78 GLU A CA 1
ATOM 601 C C . GLU A 1 78 ? 11.267 -9.248 -13.244 1.00 85.75 78 GLU A C 1
ATOM 603 O O . GLU A 1 78 ? 12.242 -9.746 -13.798 1.00 85.75 78 GLU A O 1
ATOM 608 N N . SER A 1 79 ? 10.671 -8.157 -13.738 1.00 72.00 79 SER A N 1
ATOM 609 C CA . SER A 1 79 ? 10.976 -7.574 -15.056 1.00 72.00 79 SER A CA 1
ATOM 610 C C . SER A 1 79 ? 12.331 -6.862 -15.157 1.00 72.00 79 SER A C 1
ATOM 612 O O . SER A 1 79 ? 12.559 -6.105 -16.101 1.00 72.00 79 SER A O 1
ATOM 614 N N . ARG A 1 80 ? 13.221 -7.023 -14.177 1.00 64.25 80 ARG A N 1
ATOM 615 C CA . ARG A 1 80 ? 14.555 -6.429 -14.224 1.00 64.25 80 ARG A CA 1
ATOM 616 C C . ARG A 1 80 ? 15.487 -7.375 -14.973 1.00 64.25 80 ARG A C 1
ATOM 618 O O . ARG A 1 80 ? 15.756 -8.481 -14.510 1.00 64.25 80 ARG A O 1
ATOM 625 N N . GLU A 1 81 ? 16.006 -6.927 -16.117 1.00 66.56 81 GLU A N 1
ATOM 626 C CA . GLU A 1 81 ? 17.208 -7.525 -16.697 1.00 66.56 81 GLU A CA 1
ATOM 627 C C . GLU A 1 81 ? 18.340 -7.351 -15.683 1.00 66.56 81 GLU A C 1
ATOM 629 O O . GLU A 1 81 ? 18.885 -6.262 -15.496 1.00 66.56 81 GLU A O 1
ATOM 634 N N . HIS A 1 82 ? 18.647 -8.423 -14.964 1.00 68.06 82 HIS A N 1
ATOM 635 C CA . HIS A 1 82 ? 19.792 -8.454 -14.077 1.00 68.06 82 HIS A CA 1
ATOM 636 C C . HIS A 1 82 ? 21.002 -8.855 -14.905 1.00 68.06 82 HIS A C 1
ATOM 638 O O . HIS A 1 82 ? 20.984 -9.880 -15.588 1.00 68.06 82 HIS A O 1
ATOM 644 N N . TRP A 1 83 ? 22.075 -8.076 -14.812 1.00 73.25 83 TRP A N 1
ATOM 645 C CA . TRP A 1 83 ? 23.373 -8.615 -15.172 1.00 73.25 83 TRP A CA 1
ATOM 646 C C . TRP A 1 83 ? 23.702 -9.730 -14.182 1.00 73.25 83 TRP A C 1
ATOM 648 O O . TRP A 1 83 ? 23.587 -9.563 -12.965 1.00 73.25 83 TRP A O 1
ATOM 658 N N . SER A 1 84 ? 24.112 -10.881 -14.698 1.00 79.44 84 SER A N 1
ATOM 659 C CA . SER A 1 84 ? 24.706 -11.918 -13.874 1.00 79.44 84 SER A CA 1
ATOM 660 C C . SER A 1 84 ? 25.963 -11.372 -13.189 1.00 79.44 84 SER A C 1
ATOM 662 O O . SER A 1 84 ? 26.608 -10.435 -13.674 1.00 79.44 84 SER A O 1
ATOM 664 N N . LEU A 1 85 ? 26.348 -11.983 -12.066 1.00 80.06 85 LEU A N 1
ATOM 665 C CA . LEU A 1 85 ?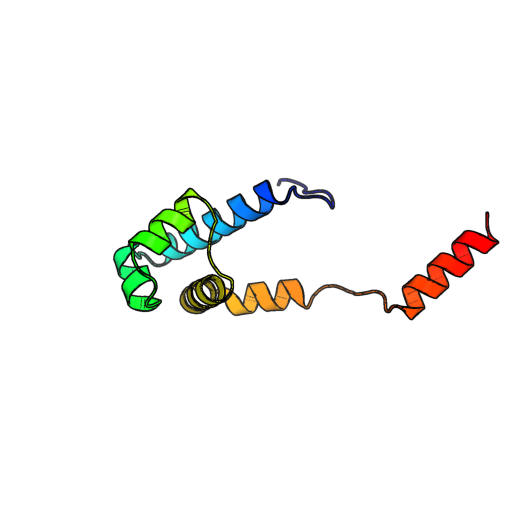 27.615 -11.659 -11.400 1.00 80.06 85 LEU A CA 1
ATOM 666 C C . LEU A 1 85 ? 28.793 -11.743 -12.386 1.00 80.06 85 LEU A C 1
ATOM 668 O O . LEU A 1 85 ? 29.655 -10.871 -12.398 1.00 80.06 85 LEU A O 1
ATOM 672 N N . GLU A 1 86 ? 28.770 -12.722 -13.294 1.00 83.81 86 GLU A N 1
ATOM 673 C CA . GLU A 1 86 ? 29.779 -12.875 -14.342 1.00 83.81 86 GLU A CA 1
ATOM 674 C C . GLU A 1 86 ? 29.771 -11.713 -15.352 1.00 83.81 86 GLU A C 1
ATOM 676 O O . GLU A 1 86 ? 30.833 -11.242 -15.765 1.00 83.81 86 GLU A O 1
ATOM 681 N N . GLN A 1 87 ? 28.595 -11.213 -15.745 1.00 83.38 87 GLN A N 1
ATOM 682 C CA . GLN A 1 87 ? 28.475 -10.046 -16.627 1.00 83.38 87 GLN A CA 1
ATOM 683 C C . GLN A 1 87 ? 29.038 -8.786 -15.957 1.00 83.38 87 GLN A C 1
ATOM 685 O O . GLN A 1 87 ? 29.795 -8.048 -16.593 1.00 83.38 87 GLN A O 1
ATOM 690 N N . HIS A 1 88 ? 28.766 -8.591 -14.663 1.00 82.69 88 HIS A N 1
ATOM 691 C CA . HIS A 1 88 ? 29.384 -7.525 -13.872 1.00 82.69 88 HIS A CA 1
ATOM 692 C C . HIS A 1 88 ? 30.910 -7.670 -13.789 1.00 82.69 88 HIS A C 1
ATOM 694 O O . HIS A 1 88 ? 31.635 -6.698 -14.004 1.00 82.69 88 HIS A O 1
ATOM 700 N N . GLU A 1 89 ? 31.425 -8.874 -13.536 1.00 83.50 89 GLU A N 1
ATOM 701 C CA . GLU A 1 89 ? 32.870 -9.112 -13.489 1.00 83.50 89 GLU A CA 1
ATOM 702 C C . GLU A 1 89 ? 33.555 -8.887 -14.841 1.00 83.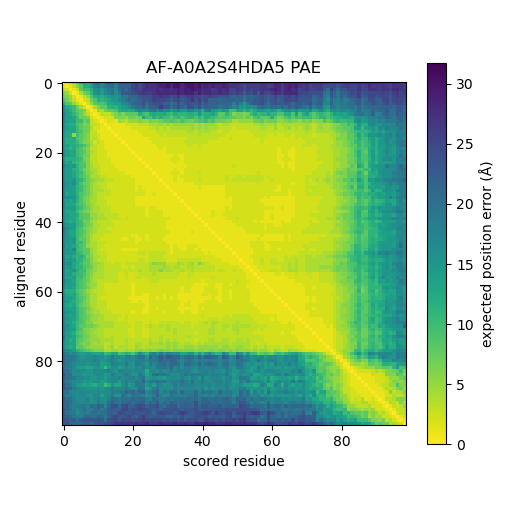50 89 GLU A C 1
ATOM 704 O O . GLU A 1 89 ? 34.663 -8.350 -14.890 1.00 83.50 89 GLU A O 1
ATOM 709 N N . ARG A 1 90 ? 32.927 -9.305 -15.948 1.00 79.94 90 ARG A N 1
ATOM 710 C CA . ARG A 1 90 ? 33.440 -9.076 -17.309 1.00 79.94 90 ARG A CA 1
ATOM 711 C C . ARG A 1 90 ? 33.488 -7.587 -17.636 1.00 79.94 90 ARG A C 1
ATOM 713 O O . ARG A 1 90 ? 34.501 -7.132 -18.165 1.00 79.94 90 ARG A O 1
ATOM 720 N N . TYR A 1 91 ? 32.438 -6.839 -17.294 1.00 80.00 91 TYR A N 1
ATOM 721 C CA . TYR A 1 91 ? 32.404 -5.387 -17.468 1.00 80.00 91 TYR A CA 1
ATOM 722 C C . TYR A 1 91 ? 33.511 -4.699 -16.659 1.00 80.00 91 TYR A C 1
ATOM 724 O O . TYR A 1 91 ? 34.304 -3.951 -17.226 1.00 80.00 91 TYR A O 1
ATOM 732 N N . ASN A 1 92 ? 33.638 -5.026 -15.369 1.00 80.12 92 ASN A N 1
ATOM 733 C CA . ASN A 1 92 ? 34.674 -4.455 -14.510 1.00 80.12 92 ASN A CA 1
ATOM 734 C C . ASN A 1 92 ? 36.082 -4.796 -15.022 1.00 80.12 92 ASN A C 1
ATOM 736 O O . ASN A 1 92 ? 36.898 -3.899 -15.198 1.00 80.12 92 ASN A O 1
ATOM 740 N N . ARG A 1 93 ? 36.374 -6.065 -15.346 1.00 71.62 93 ARG A N 1
ATOM 741 C CA . ARG A 1 93 ? 37.689 -6.463 -15.889 1.00 71.62 93 ARG A CA 1
ATOM 742 C C . ARG A 1 93 ? 38.055 -5.725 -17.175 1.00 71.62 93 ARG A C 1
ATOM 744 O O . ARG A 1 93 ? 39.232 -5.444 -17.380 1.00 71.62 93 ARG A O 1
ATOM 751 N N . LYS A 1 94 ? 37.077 -5.442 -18.039 1.00 69.88 94 LYS A N 1
ATOM 752 C CA . LYS A 1 94 ? 37.298 -4.663 -19.260 1.00 69.88 94 LYS A CA 1
ATOM 753 C C . LYS A 1 94 ? 37.578 -3.191 -18.935 1.00 69.88 94 LYS A C 1
ATOM 755 O O . LYS A 1 94 ? 38.576 -2.662 -19.399 1.00 69.88 94 LYS A O 1
ATOM 760 N N . ALA A 1 95 ? 36.778 -2.579 -18.061 1.00 70.44 95 ALA A N 1
ATOM 761 C CA . ALA A 1 95 ? 36.951 -1.186 -17.645 1.00 70.44 95 ALA A CA 1
ATOM 762 C C . ALA A 1 95 ? 38.315 -0.902 -16.980 1.00 70.44 95 ALA A C 1
ATOM 764 O O . ALA A 1 95 ? 38.878 0.161 -17.198 1.00 70.44 95 ALA A O 1
ATOM 765 N N . TRP A 1 96 ? 38.870 -1.855 -16.220 1.00 57.34 96 TRP A N 1
ATOM 766 C CA . TRP A 1 96 ? 40.208 -1.742 -15.613 1.00 57.34 96 TRP A CA 1
ATOM 767 C C . TRP A 1 96 ? 41.372 -2.008 -16.579 1.00 57.34 96 TRP A C 1
ATOM 769 O O . TRP A 1 96 ? 42.512 -1.713 -16.243 1.00 57.34 96 TRP A O 1
ATOM 779 N N . ARG A 1 97 ? 41.123 -2.619 -17.744 1.00 55.53 97 ARG A N 1
ATOM 780 C CA . ARG A 1 97 ? 42.152 -2.840 -18.776 1.00 55.53 97 ARG A CA 1
ATOM 781 C C . ARG A 1 97 ? 42.305 -1.653 -19.723 1.00 55.53 97 ARG A C 1
ATOM 783 O O . ARG A 1 97 ? 43.369 -1.503 -20.312 1.00 55.53 97 ARG A O 1
ATOM 790 N N . ASP A 1 98 ? 41.244 -0.866 -19.868 1.00 58.16 98 ASP A N 1
ATOM 791 C CA . ASP A 1 98 ? 41.166 0.275 -20.781 1.00 58.16 98 ASP A CA 1
ATOM 792 C C . ASP A 1 98 ? 41.451 1.625 -20.068 1.00 58.16 98 ASP A C 1
ATOM 794 O O . ASP A 1 98 ? 41.285 2.680 -20.682 1.00 58.16 98 ASP A O 1
ATOM 798 N N . ALA A 1 99 ? 41.862 1.598 -18.790 1.00 53.25 99 ALA A N 1
ATOM 799 C CA . ALA A 1 99 ? 42.196 2.748 -17.934 1.00 53.25 99 ALA A CA 1
ATOM 800 C C . ALA A 1 99 ? 43.671 2.715 -17.508 1.00 53.25 99 ALA A C 1
ATOM 802 O O . ALA A 1 99 ? 44.276 3.807 -17.427 1.00 53.25 99 ALA A O 1
#